Protein AF-A0A151SMN3-F1 (afdb_monomer)

Structure (mmCIF, N/CA/C/O backbone):
data_AF-A0A151SMN3-F1
#
_entry.id   AF-A0A151SMN3-F1
#
loop_
_atom_site.group_PDB
_atom_site.id
_atom_site.type_symbol
_atom_site.label_atom_id
_atom_site.label_alt_id
_atom_site.label_comp_id
_atom_site.label_asym_id
_atom_site.label_entity_id
_atom_site.label_seq_id
_atom_site.pdbx_PDB_ins_code
_atom_site.Cartn_x
_atom_site.Cartn_y
_atom_site.Cartn_z
_atom_site.occupancy
_atom_site.B_iso_or_equiv
_atom_site.auth_seq_id
_atom_site.auth_comp_id
_atom_site.auth_asym_id
_atom_site.auth_atom_id
_atom_site.pdbx_PDB_model_num
ATOM 1 N N . ASN A 1 1 ? -22.830 2.920 12.250 1.00 57.88 1 ASN A N 1
ATOM 2 C CA . ASN A 1 1 ? -21.713 2.171 11.629 1.00 57.88 1 ASN A CA 1
ATOM 3 C C . ASN A 1 1 ? -22.009 1.793 10.177 1.00 57.88 1 ASN A C 1
ATOM 5 O O . ASN A 1 1 ? -22.128 0.619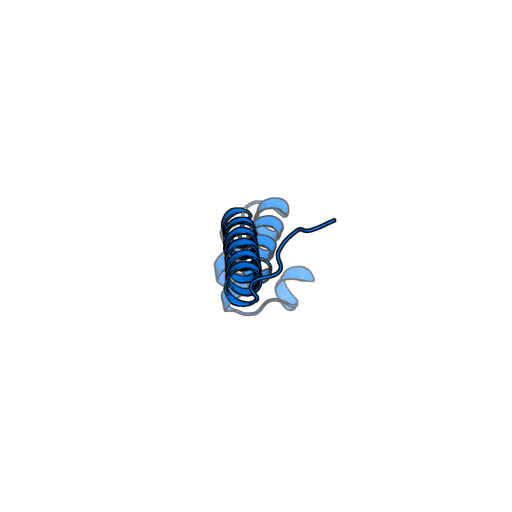 9.855 1.00 57.88 1 ASN A O 1
ATOM 9 N N . ILE A 1 2 ? -22.135 2.781 9.282 1.00 64.44 2 ILE A N 1
ATOM 10 C CA . ILE A 1 2 ? -22.396 2.521 7.849 1.00 64.44 2 ILE A CA 1
ATOM 11 C C . ILE A 1 2 ? -21.122 2.019 7.147 1.00 64.44 2 ILE A C 1
ATOM 13 O O . ILE A 1 2 ? -21.184 1.089 6.355 1.00 64.44 2 ILE A O 1
ATOM 17 N N . ILE A 1 3 ? -19.957 2.563 7.516 1.00 64.19 3 ILE A N 1
ATOM 18 C CA . ILE A 1 3 ? -18.670 2.260 6.870 1.00 64.19 3 ILE A CA 1
ATOM 19 C C . ILE A 1 3 ? -18.251 0.795 7.088 1.00 64.19 3 ILE A C 1
ATOM 21 O O . ILE A 1 3 ? -17.820 0.141 6.150 1.00 64.19 3 ILE A O 1
ATOM 25 N N . THR A 1 4 ? -18.442 0.234 8.287 1.00 63.03 4 THR A N 1
ATOM 26 C CA . THR A 1 4 ? -18.036 -1.155 8.587 1.00 63.03 4 THR A CA 1
ATOM 27 C C . THR A 1 4 ? -18.931 -2.211 7.943 1.00 63.03 4 THR A C 1
ATOM 29 O O . THR A 1 4 ? -18.528 -3.361 7.848 1.00 63.03 4 THR A O 1
ATOM 32 N N . SER A 1 5 ? -20.146 -1.844 7.528 1.00 67.50 5 SER A N 1
ATOM 33 C CA . SER A 1 5 ? -21.119 -2.784 6.952 1.00 67.50 5 SER A CA 1
ATOM 34 C C . SER A 1 5 ? -20.874 -3.047 5.460 1.00 67.50 5 SER A C 1
ATOM 36 O O . SER A 1 5 ? -21.449 -3.976 4.906 1.00 67.50 5 SER A O 1
ATOM 38 N N . ALA A 1 6 ? -20.038 -2.224 4.816 1.00 73.06 6 ALA A N 1
ATOM 39 C CA . ALA A 1 6 ? -19.673 -2.336 3.404 1.00 73.06 6 ALA A CA 1
ATOM 40 C C . ALA A 1 6 ? -18.292 -2.983 3.178 1.00 73.06 6 ALA A C 1
ATOM 42 O O . ALA A 1 6 ? -17.909 -3.202 2.033 1.00 73.06 6 ALA A O 1
ATOM 43 N N . LEU A 1 7 ? -17.543 -3.262 4.251 1.00 77.88 7 LEU A N 1
ATOM 44 C CA . LEU A 1 7 ? -16.194 -3.822 4.176 1.00 77.88 7 LEU A CA 1
ATOM 45 C C . LEU A 1 7 ? -16.230 -5.347 4.173 1.00 77.88 7 LEU A C 1
ATOM 47 O O . LEU A 1 7 ? -17.038 -5.971 4.865 1.00 77.88 7 LEU A O 1
ATOM 51 N N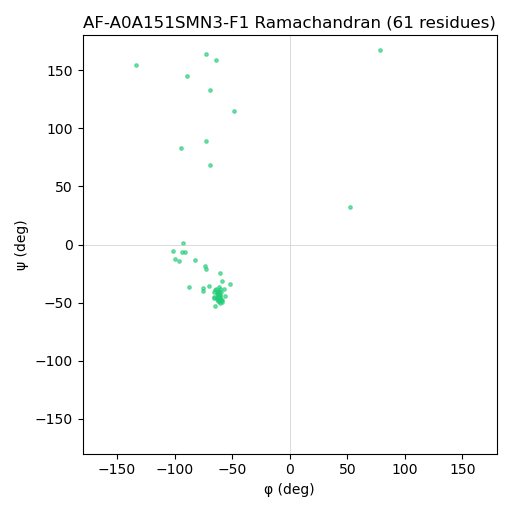 . SER A 1 8 ? -15.301 -5.948 3.436 1.00 82.25 8 SER A N 1
ATOM 52 C CA . SER A 1 8 ? -15.026 -7.373 3.577 1.00 82.25 8 SER A CA 1
ATOM 53 C C . SER A 1 8 ? -14.480 -7.689 4.979 1.00 82.25 8 SER A C 1
ATOM 55 O O . SER A 1 8 ? -13.943 -6.825 5.677 1.00 82.25 8 SER A O 1
ATOM 57 N N . ILE A 1 9 ? -14.595 -8.952 5.399 1.00 82.25 9 ILE A N 1
ATOM 58 C CA . ILE A 1 9 ? -14.081 -9.418 6.700 1.00 82.25 9 ILE A CA 1
ATOM 59 C C . ILE A 1 9 ? -12.572 -9.135 6.832 1.00 82.25 9 ILE A C 1
ATOM 61 O O . ILE A 1 9 ? -12.121 -8.724 7.899 1.00 82.25 9 ILE A O 1
ATOM 65 N N . ASP A 1 10 ? -11.806 -9.297 5.750 1.00 82.12 10 ASP A N 1
ATOM 66 C CA . ASP A 1 10 ? -10.368 -8.997 5.715 1.00 82.12 10 ASP A CA 1
ATOM 67 C C . ASP A 1 10 ? -10.082 -7.512 5.976 1.00 82.12 10 ASP A C 1
ATOM 69 O O . ASP A 1 10 ? -9.280 -7.162 6.845 1.00 82.12 10 ASP A O 1
ATOM 73 N N . GLU A 1 11 ? -10.796 -6.623 5.284 1.00 81.06 11 GLU A N 1
ATOM 74 C CA . GLU A 1 11 ? -10.650 -5.182 5.478 1.00 81.06 11 GLU A CA 1
ATOM 75 C C . GLU A 1 11 ? -11.015 -4.770 6.898 1.00 81.06 1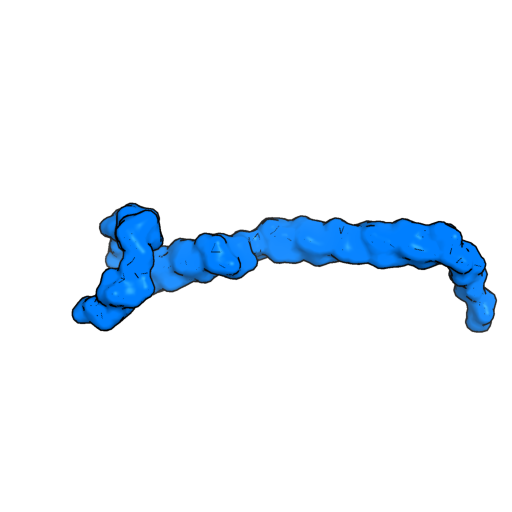1 GLU A C 1
ATOM 77 O O . GLU A 1 11 ? -10.294 -3.976 7.501 1.00 81.06 11 GLU A O 1
ATOM 82 N N . PHE A 1 12 ? -12.080 -5.349 7.460 1.00 83.44 12 PHE A N 1
ATOM 83 C CA . PHE A 1 12 ? -12.470 -5.104 8.843 1.00 83.44 12 PHE A CA 1
ATOM 84 C C . PHE A 1 12 ? -11.353 -5.483 9.822 1.00 83.44 12 PHE A C 1
ATOM 86 O O . PHE A 1 12 ? -10.996 -4.671 10.676 1.00 83.44 12 PHE A O 1
ATOM 93 N N . PHE A 1 13 ? -10.753 -6.671 9.686 1.00 85.62 13 PHE A N 1
ATOM 94 C CA . PHE A 1 13 ? -9.635 -7.075 10.544 1.00 85.62 13 PHE A CA 1
ATOM 95 C C . PHE A 1 13 ? -8.438 -6.135 10.412 1.00 85.62 13 PHE A C 1
ATOM 97 O O . PHE A 1 13 ? -7.810 -5.796 11.417 1.00 85.62 13 PHE A O 1
ATOM 104 N N . ARG A 1 14 ? -8.157 -5.652 9.202 1.00 84.56 14 ARG A N 1
ATOM 105 C CA . ARG A 1 14 ? -7.030 -4.751 8.936 1.00 84.56 14 ARG A CA 1
ATOM 106 C C . ARG A 1 14 ? -7.219 -3.358 9.523 1.00 84.56 14 ARG A C 1
ATOM 108 O O . ARG A 1 14 ? -6.249 -2.793 10.018 1.00 84.56 14 ARG A O 1
ATOM 115 N N . ILE A 1 15 ? -8.443 -2.830 9.530 1.00 86.19 15 ILE A N 1
ATOM 116 C CA . ILE A 1 15 ? -8.736 -1.517 10.128 1.00 86.19 15 ILE A CA 1
ATOM 117 C C . ILE A 1 15 ? -9.150 -1.595 11.605 1.00 86.19 15 ILE A C 1
ATOM 119 O O . ILE A 1 15 ? -9.306 -0.561 12.249 1.00 86.19 15 ILE A O 1
ATOM 123 N N . SER A 1 16 ? -9.331 -2.801 12.158 1.00 85.81 16 SER A N 1
ATOM 124 C CA . SER A 1 16 ? -9.848 -3.012 13.523 1.00 85.81 16 SER A CA 1
ATOM 125 C C . SER A 1 16 ? -8.979 -2.394 14.623 1.00 85.81 16 SER A C 1
ATOM 127 O O . SER A 1 16 ? -9.479 -2.086 15.702 1.00 85.81 16 SER A O 1
ATOM 129 N N . GLN A 1 17 ? -7.687 -2.197 14.345 1.00 85.88 17 GLN A N 1
ATOM 130 C CA . GLN A 1 17 ? -6.715 -1.600 15.265 1.00 85.88 17 GLN A CA 1
ATOM 131 C C . GLN A 1 17 ? -6.554 -0.082 15.080 1.00 85.88 17 GLN A C 1
ATOM 133 O O . GLN A 1 17 ? -5.852 0.561 15.862 1.00 85.88 17 GLN A O 1
ATOM 138 N N . CYS A 1 18 ? -7.182 0.507 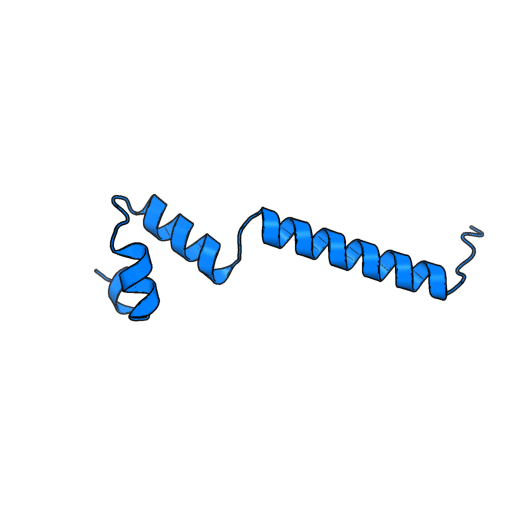14.056 1.00 91.44 18 CYS A N 1
ATOM 139 C CA . CYS A 1 18 ? -7.151 1.947 13.824 1.00 91.44 18 CYS A CA 1
ATOM 140 C C . CYS A 1 18 ? -7.952 2.671 14.914 1.00 91.44 18 CYS A C 1
ATOM 142 O O . CYS A 1 18 ? -9.085 2.306 15.224 1.00 91.44 18 CYS A O 1
ATOM 144 N N . LYS A 1 19 ? -7.379 3.732 15.486 1.00 91.31 19 LYS A N 1
ATOM 145 C CA . LYS A 1 19 ? -7.977 4.488 16.598 1.00 91.31 19 LYS A CA 1
ATOM 146 C C . LYS A 1 19 ? -8.740 5.720 16.123 1.00 91.31 19 LYS A C 1
ATOM 148 O O . LYS A 1 19 ? -9.502 6.307 16.888 1.00 91.31 19 LYS A O 1
ATOM 153 N N . SER A 1 20 ? -8.538 6.125 14.871 1.00 91.50 20 SER A N 1
ATOM 154 C CA . SER A 1 20 ? -9.161 7.302 14.272 1.00 91.50 20 SER A CA 1
ATOM 155 C C . SER A 1 20 ? -9.736 7.019 12.885 1.00 91.50 20 SER A C 1
ATOM 157 O O . SER A 1 20 ? -9.250 6.164 12.145 1.00 91.50 20 SER A O 1
ATOM 159 N N . ALA A 1 21 ? -10.743 7.804 12.491 1.00 88.06 21 ALA A N 1
ATOM 160 C CA . ALA A 1 21 ? -11.306 7.749 11.141 1.00 88.06 21 ALA A CA 1
ATOM 161 C C . ALA A 1 21 ? -10.254 8.029 10.051 1.00 88.06 21 ALA A C 1
ATOM 163 O O . ALA A 1 21 ? -10.327 7.458 8.966 1.00 88.06 21 ALA A O 1
ATOM 164 N N . LYS A 1 22 ? -9.249 8.863 10.356 1.00 90.50 22 LYS A N 1
ATOM 165 C CA . LYS A 1 22 ? -8.130 9.140 9.451 1.00 90.50 22 LYS A CA 1
ATOM 166 C C . LYS A 1 22 ? -7.269 7.900 9.219 1.00 90.50 22 LYS A C 1
ATOM 168 O O . LYS A 1 22 ? -6.956 7.601 8.078 1.00 90.50 22 LYS A O 1
ATOM 173 N N . GLU A 1 23 ? -6.930 7.154 10.269 1.00 89.75 23 GLU A N 1
ATOM 174 C CA . GLU A 1 23 ? -6.158 5.911 10.125 1.00 89.75 23 GLU A CA 1
ATOM 175 C C . GLU A 1 23 ? -6.924 4.841 9.341 1.00 89.75 23 GLU A C 1
ATOM 177 O O . GLU A 1 23 ? -6.329 4.143 8.520 1.00 89.75 23 GLU A O 1
ATOM 182 N N . VAL A 1 24 ? -8.242 4.739 9.550 1.00 90.06 24 VAL A N 1
ATOM 183 C CA . VAL A 1 24 ? -9.104 3.855 8.751 1.00 90.06 24 VAL A CA 1
ATOM 184 C C . VAL A 1 24 ? -9.047 4.254 7.274 1.00 90.06 24 VAL A C 1
ATOM 186 O O . VAL A 1 24 ? -8.791 3.404 6.423 1.00 90.06 24 VAL A O 1
ATOM 189 N N . TRP A 1 25 ? -9.241 5.542 6.969 1.00 89.00 25 TRP A N 1
ATOM 190 C CA . TRP A 1 25 ? -9.195 6.056 5.598 1.00 89.00 25 TRP A CA 1
ATOM 191 C C . TRP A 1 25 ? -7.826 5.842 4.940 1.00 89.00 25 TRP A C 1
ATOM 193 O O . TRP A 1 25 ? -7.759 5.286 3.847 1.00 89.00 25 TRP A O 1
ATOM 203 N N . ASP A 1 26 ? -6.737 6.205 5.623 1.00 88.62 26 ASP A N 1
ATOM 204 C CA . ASP A 1 26 ? -5.366 6.053 5.124 1.00 88.62 26 ASP A CA 1
ATOM 205 C C . ASP A 1 26 ? -5.050 4.572 4.825 1.00 88.62 26 ASP A C 1
ATOM 207 O O . ASP A 1 26 ? -4.464 4.251 3.788 1.00 88.62 26 ASP A O 1
ATOM 211 N N . THR A 1 27 ? -5.498 3.649 5.687 1.00 89.19 27 THR A N 1
ATOM 212 C CA . THR A 1 27 ? -5.311 2.199 5.499 1.00 89.19 27 THR A CA 1
ATOM 213 C C . THR A 1 27 ? -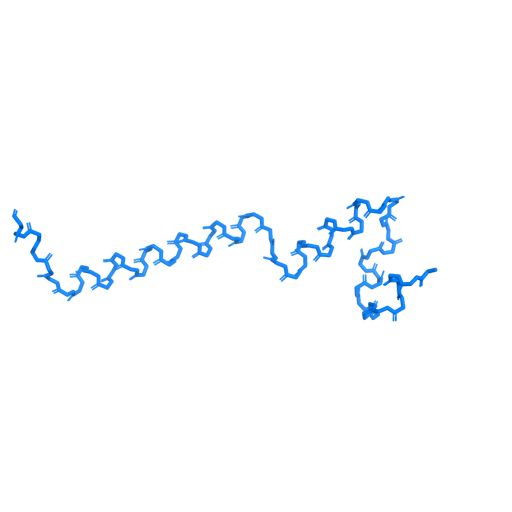6.079 1.682 4.286 1.00 89.19 27 THR A C 1
ATOM 215 O O . THR A 1 27 ? -5.521 0.941 3.470 1.00 89.19 27 THR A O 1
ATOM 218 N N . LEU A 1 28 ? -7.344 2.079 4.126 1.00 86.44 28 LEU A N 1
ATOM 219 C CA . LEU A 1 28 ? -8.151 1.702 2.961 1.00 86.44 28 LEU A CA 1
ATOM 220 C C . LEU A 1 28 ? -7.546 2.261 1.666 1.00 86.44 28 LEU A C 1
ATOM 222 O O . LEU A 1 28 ? -7.408 1.532 0.686 1.00 86.44 28 LEU A O 1
ATOM 226 N N . GLN A 1 29 ? -7.094 3.514 1.680 1.00 86.19 29 GLN A N 1
ATOM 227 C CA . GLN A 1 29 ? -6.466 4.154 0.527 1.00 86.19 29 GLN A CA 1
ATOM 228 C C . GLN A 1 29 ? -5.177 3.430 0.108 1.00 86.19 29 GLN A C 1
ATOM 230 O O . GLN A 1 29 ? -4.997 3.114 -1.067 1.00 86.19 29 GLN A O 1
ATOM 235 N N . VAL A 1 30 ? -4.298 3.101 1.062 1.00 86.44 30 VAL A N 1
ATOM 236 C CA . VAL A 1 30 ? -3.067 2.333 0.792 1.00 86.44 30 VAL A CA 1
ATOM 237 C C . VAL A 1 30 ? -3.377 0.942 0.238 1.00 86.44 30 VAL A C 1
ATOM 239 O O . VAL A 1 30 ? -2.659 0.456 -0.633 1.00 86.44 30 VAL A O 1
ATOM 242 N N . THR A 1 31 ? -4.442 0.307 0.722 1.00 84.69 31 THR A N 1
ATOM 243 C CA . THR A 1 31 ? -4.865 -1.029 0.281 1.00 84.69 31 THR A CA 1
ATOM 244 C C . THR A 1 31 ? -5.291 -1.051 -1.176 1.00 84.69 31 THR A C 1
ATOM 246 O O . THR A 1 31 ? -4.827 -1.891 -1.942 1.00 84.69 31 THR A O 1
ATOM 249 N N . HIS A 1 32 ? -6.209 -0.157 -1.534 1.00 82.69 32 HIS A N 1
ATOM 250 C CA . HIS A 1 32 ? -6.900 -0.206 -2.819 1.00 82.69 32 HIS A CA 1
ATOM 251 C C . HIS A 1 32 ? -6.129 0.524 -3.909 1.00 82.69 32 HIS A C 1
ATOM 253 O O . HIS A 1 32 ? -6.081 0.074 -5.051 1.00 82.69 32 HIS A O 1
ATOM 259 N N . GLU A 1 33 ? -5.481 1.633 -3.563 1.00 84.25 33 GLU A N 1
ATOM 260 C CA . GLU A 1 33 ? -4.752 2.451 -4.531 1.00 84.25 33 GLU A CA 1
ATOM 261 C C . GLU A 1 33 ? -3.239 2.197 -4.529 1.00 84.25 33 GLU A C 1
ATOM 263 O O . GLU A 1 33 ? -2.530 2.663 -5.428 1.00 84.25 33 GLU A O 1
ATOM 268 N N . GLY A 1 34 ? -2.729 1.486 -3.521 1.00 80.69 34 GLY A N 1
ATOM 269 C CA . GLY A 1 34 ? -1.299 1.337 -3.274 1.00 80.69 34 GLY A CA 1
ATOM 270 C C . GLY A 1 34 ? -0.669 2.563 -2.602 1.00 80.69 34 GLY A C 1
ATOM 271 O O . GLY A 1 34 ? -1.238 3.655 -2.538 1.00 80.69 34 GLY A O 1
ATOM 272 N N . THR A 1 35 ? 0.558 2.395 -2.107 1.00 85.94 35 THR A N 1
ATOM 273 C CA . THR A 1 35 ? 1.340 3.488 -1.509 1.00 85.94 35 THR A CA 1
ATOM 274 C C . THR A 1 35 ? 1.854 4.468 -2.568 1.00 85.94 35 THR A C 1
ATOM 276 O O . THR A 1 35 ? 1.935 4.151 -3.760 1.00 85.94 35 THR A O 1
ATOM 279 N N . SER A 1 36 ? 2.277 5.661 -2.135 1.00 86.56 36 SER A N 1
ATOM 280 C CA . SER A 1 36 ? 2.984 6.624 -2.993 1.00 86.56 36 SER A CA 1
ATOM 281 C C . SER A 1 36 ? 4.188 6.005 -3.705 1.00 86.56 36 SER A C 1
ATOM 283 O O . SER A 1 36 ? 4.466 6.350 -4.853 1.00 86.56 36 SER A O 1
ATOM 285 N N . ASP A 1 37 ? 4.870 5.068 -3.053 1.00 86.25 37 ASP A N 1
ATOM 286 C CA . ASP A 1 37 ? 6.067 4.419 -3.582 1.00 86.25 37 ASP A CA 1
ATOM 287 C C . ASP A 1 37 ? 5.724 3.398 -4.661 1.00 86.25 37 ASP A C 1
ATOM 289 O O . ASP A 1 37 ? 6.377 3.371 -5.702 1.00 86.25 37 ASP A O 1
ATOM 293 N N . VAL A 1 38 ? 4.644 2.628 -4.481 1.00 85.25 38 VAL A N 1
ATOM 294 C CA . VAL A 1 38 ? 4.118 1.738 -5.529 1.00 85.25 38 VAL A CA 1
ATOM 295 C C . VAL A 1 38 ? 3.668 2.555 -6.740 1.00 85.25 38 VAL A C 1
ATOM 297 O O . VAL A 1 38 ? 4.023 2.223 -7.872 1.00 85.25 38 VAL A O 1
ATOM 300 N N . LYS A 1 39 ? 2.945 3.662 -6.521 1.00 87.88 39 LYS A N 1
ATOM 301 C CA . LYS A 1 39 ? 2.522 4.575 -7.598 1.00 87.88 39 LYS A CA 1
ATOM 302 C C . LYS A 1 39 ? 3.733 5.167 -8.337 1.00 87.88 39 LYS A C 1
ATOM 304 O O . LYS A 1 39 ? 3.763 5.178 -9.568 1.00 87.88 39 LYS A O 1
ATOM 309 N N . ARG A 1 40 ? 4.764 5.601 -7.603 1.00 90.38 40 ARG A N 1
ATOM 310 C CA . ARG A 1 40 ? 6.024 6.122 -8.161 1.00 90.38 40 ARG A CA 1
AT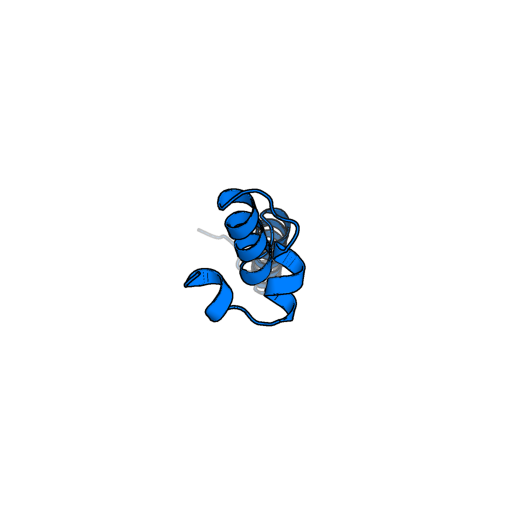OM 311 C C . ARG A 1 40 ? 6.778 5.052 -8.953 1.00 90.38 40 ARG A C 1
ATOM 313 O O . ARG A 1 40 ? 7.211 5.323 -10.068 1.00 90.38 40 ARG A O 1
ATOM 320 N N . SER A 1 41 ? 6.908 3.849 -8.401 1.00 91.56 41 SER A N 1
ATOM 321 C CA . SER A 1 41 ? 7.576 2.718 -9.047 1.00 91.56 41 SER A CA 1
ATOM 322 C C . SER A 1 41 ? 6.890 2.350 -10.363 1.00 91.56 41 SER A C 1
ATOM 324 O O . SER A 1 41 ? 7.557 2.309 -11.392 1.00 91.56 41 SER A O 1
ATOM 326 N N . ARG A 1 42 ? 5.553 2.227 -10.372 1.00 90.94 42 ARG A N 1
ATOM 327 C CA . ARG A 1 42 ? 4.772 1.998 -11.600 1.00 90.94 42 ARG A CA 1
ATOM 328 C C . ARG A 1 42 ? 5.028 3.072 -12.656 1.00 90.94 42 ARG A C 1
ATOM 330 O O . ARG A 1 42 ? 5.242 2.738 -13.815 1.00 90.94 42 ARG A O 1
ATOM 337 N N . LYS A 1 43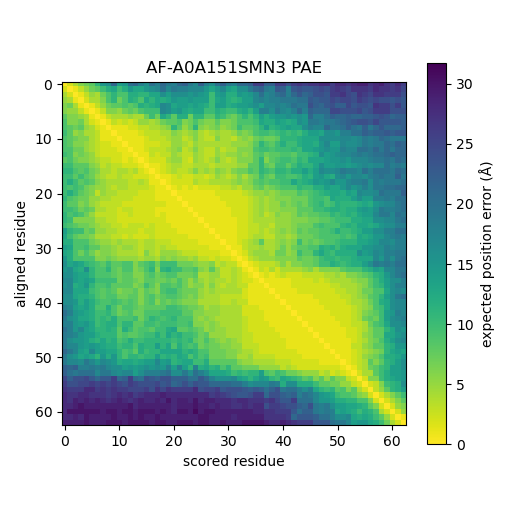 ? 5.066 4.352 -12.264 1.00 92.50 43 LYS A N 1
ATOM 338 C CA . LYS A 1 43 ? 5.389 5.452 -13.186 1.00 92.50 43 LYS A CA 1
ATOM 339 C C . LYS A 1 43 ? 6.793 5.305 -13.781 1.00 92.50 43 LYS A C 1
ATOM 341 O O . LYS A 1 43 ? 6.946 5.463 -14.986 1.00 92.50 43 LYS A O 1
ATOM 346 N N . HIS A 1 44 ? 7.803 5.001 -12.966 1.00 94.88 44 HIS A N 1
ATOM 347 C CA . HIS A 1 44 ? 9.164 4.781 -13.465 1.00 94.88 44 HIS A CA 1
ATOM 348 C C . HIS A 1 44 ? 9.248 3.591 -14.419 1.00 94.88 44 HIS A C 1
ATOM 350 O O . HIS A 1 44 ? 9.912 3.699 -15.446 1.00 94.88 44 HIS A O 1
ATOM 356 N N . TH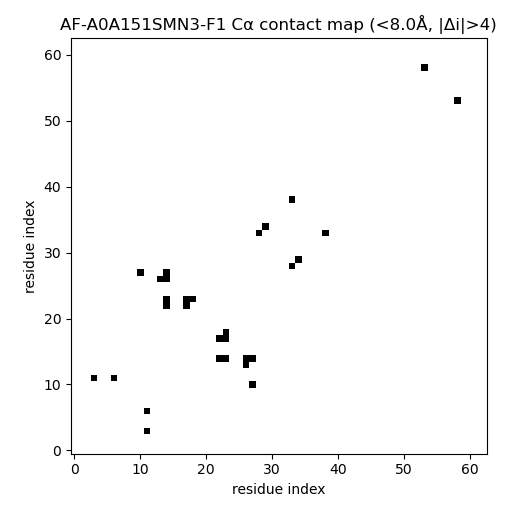R A 1 45 ? 8.557 2.491 -14.115 1.00 95.25 45 THR A N 1
ATOM 357 C CA . THR A 1 45 ? 8.475 1.334 -15.013 1.00 95.25 45 THR A CA 1
ATOM 358 C C . THR A 1 45 ? 7.888 1.730 -16.364 1.00 95.25 45 THR A C 1
ATOM 360 O O . THR A 1 45 ? 8.513 1.471 -17.385 1.00 95.25 45 THR A O 1
ATOM 363 N N . LEU A 1 46 ? 6.759 2.444 -16.375 1.00 94.12 46 LEU A N 1
ATOM 364 C CA . LEU A 1 46 ? 6.121 2.901 -17.614 1.00 94.12 46 LEU A CA 1
ATOM 365 C C . LEU A 1 46 ? 7.010 3.855 -18.424 1.00 94.12 46 LEU A C 1
ATOM 367 O O . LEU A 1 46 ? 7.074 3.739 -19.644 1.00 94.12 46 LEU A O 1
ATOM 371 N N . ILE A 1 47 ? 7.716 4.781 -17.764 1.00 94.50 47 ILE A N 1
ATOM 372 C CA . ILE A 1 47 ? 8.677 5.674 -18.435 1.00 94.50 47 ILE A CA 1
ATOM 373 C C . ILE A 1 47 ? 9.780 4.852 -19.099 1.00 94.50 47 ILE A C 1
ATOM 375 O O . ILE A 1 47 ? 10.081 5.063 -20.269 1.00 94.50 47 ILE A O 1
ATOM 379 N N . ARG A 1 48 ? 10.345 3.883 -18.374 1.00 92.50 48 ARG A N 1
ATOM 380 C CA . ARG A 1 48 ? 11.402 3.022 -18.902 1.00 92.50 48 ARG A CA 1
ATOM 381 C C 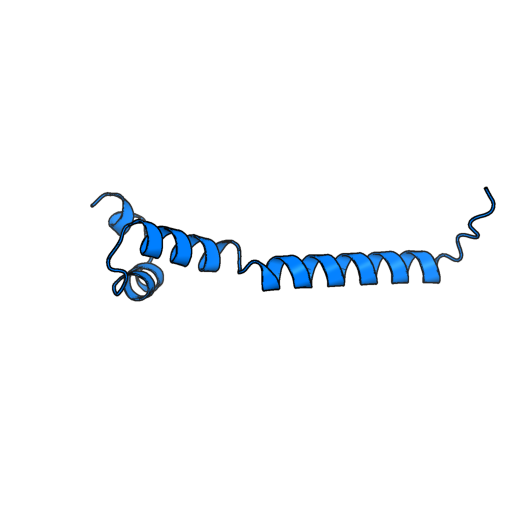. ARG A 1 48 ? 10.915 2.190 -20.087 1.00 92.50 48 ARG A C 1
ATOM 383 O O . ARG A 1 48 ? 11.628 2.072 -21.075 1.00 92.50 48 ARG A O 1
ATOM 390 N N . GLU A 1 49 ? 9.720 1.614 -20.005 1.00 92.12 49 GLU A N 1
ATOM 391 C CA . GLU A 1 49 ? 9.117 0.861 -21.112 1.00 92.12 49 GLU A CA 1
ATOM 392 C C . GLU A 1 49 ? 8.884 1.749 -22.340 1.00 92.12 49 GLU A C 1
ATOM 394 O O . GLU A 1 49 ? 9.188 1.339 -23.460 1.00 92.12 49 GLU A O 1
ATOM 399 N N . TYR A 1 50 ? 8.422 2.985 -22.134 1.00 90.38 50 TYR A N 1
ATOM 400 C CA . TYR A 1 50 ? 8.267 3.971 -23.201 1.00 90.38 50 TYR A CA 1
ATOM 401 C C . TYR A 1 50 ? 9.608 4.343 -23.853 1.00 90.38 50 TYR A C 1
ATOM 403 O O . TYR A 1 50 ? 9.718 4.346 -25.079 1.00 90.38 50 TYR A O 1
ATOM 411 N N . GLU A 1 51 ? 10.645 4.614 -23.058 1.00 90.62 51 GLU A N 1
ATOM 412 C CA . GLU A 1 51 ? 11.996 4.894 -23.560 1.00 90.62 51 GLU A CA 1
ATOM 413 C C . GLU A 1 51 ? 12.557 3.708 -24.353 1.00 90.62 51 GLU A C 1
ATOM 415 O O . GLU A 1 51 ? 13.083 3.897 -25.448 1.00 90.62 51 GLU A O 1
ATOM 420 N N . LEU A 1 52 ? 12.384 2.480 -23.855 1.00 88.38 52 LEU A N 1
ATOM 421 C CA . LEU A 1 52 ? 12.803 1.263 -24.553 1.00 88.38 52 LEU A CA 1
ATOM 422 C C . LEU A 1 52 ? 12.069 1.086 -25.887 1.00 88.38 52 LEU A C 1
ATOM 424 O O . LEU A 1 52 ? 12.694 0.725 -26.884 1.00 88.38 52 LEU A O 1
ATOM 428 N N . LEU A 1 53 ? 10.765 1.375 -25.937 1.00 84.38 53 LEU A N 1
ATOM 429 C CA . LEU A 1 53 ? 9.997 1.348 -27.182 1.00 84.38 53 LEU A CA 1
ATOM 430 C C . LEU A 1 53 ? 10.535 2.375 -28.193 1.00 84.38 53 LEU A C 1
ATOM 432 O O . LEU A 1 53 ? 10.748 2.033 -29.355 1.00 84.38 53 LEU A O 1
ATOM 436 N N . ARG A 1 54 ? 10.824 3.606 -27.746 1.00 76.81 54 ARG A N 1
ATOM 437 C CA . ARG A 1 54 ? 11.416 4.670 -28.581 1.00 76.81 54 ARG A CA 1
ATOM 438 C C . ARG A 1 54 ? 12.807 4.302 -29.097 1.00 76.81 54 ARG A C 1
ATOM 440 O O . ARG A 1 54 ? 13.103 4.536 -30.266 1.00 76.81 54 ARG A O 1
ATOM 447 N N . MET A 1 55 ? 13.648 3.707 -28.251 1.00 70.88 55 MET A N 1
ATOM 448 C CA . MET A 1 55 ? 14.990 3.256 -28.633 1.00 70.88 55 MET A CA 1
ATOM 449 C C . MET A 1 55 ? 14.938 2.132 -29.676 1.00 70.88 55 MET A C 1
ATOM 451 O O . MET A 1 55 ? 15.719 2.147 -30.625 1.00 70.88 55 MET A O 1
ATOM 455 N N . ASN A 1 56 ? 13.985 1.204 -29.552 1.00 65.44 56 ASN A N 1
ATOM 456 C CA . ASN A 1 56 ? 13.793 0.111 -30.510 1.00 65.44 56 ASN A CA 1
ATOM 457 C C . ASN A 1 56 ? 13.194 0.568 -31.851 1.00 65.44 56 ASN A C 1
ATOM 459 O O . ASN A 1 56 ? 13.338 -0.135 -32.850 1.00 65.44 56 ASN A O 1
ATOM 463 N N . HIS A 1 57 ? 12.529 1.726 -31.898 1.00 60.16 57 HIS A N 1
ATOM 464 C CA . HIS A 1 57 ? 11.950 2.275 -33.127 1.00 60.16 57 HIS A CA 1
ATOM 465 C C . HIS A 1 57 ? 12.847 3.245 -33.893 1.00 60.16 57 HIS A C 1
ATOM 467 O O . HIS A 1 57 ? 12.436 3.702 -34.956 1.00 60.16 57 HIS A O 1
ATOM 473 N N . GLY A 1 58 ? 14.079 3.506 -33.436 1.00 62.97 58 GLY A N 1
ATOM 474 C CA . GLY A 1 58 ? 15.056 4.265 -34.223 1.00 62.97 58 GLY A CA 1
ATOM 475 C C . GLY A 1 58 ? 14.510 5.602 -34.728 1.00 62.97 58 GLY A C 1
ATOM 476 O O . GLY A 1 58 ? 14.858 6.038 -35.823 1.00 62.97 58 GLY A O 1
ATOM 477 N N . GLU A 1 59 ? 13.624 6.243 -33.964 1.00 59.44 59 GLU A N 1
ATOM 478 C CA . GLU A 1 59 ? 13.134 7.568 -34.309 1.00 59.44 59 GLU A CA 1
ATOM 479 C C . GLU A 1 59 ? 14.268 8.548 -34.034 1.00 59.44 59 GLU A C 1
ATOM 481 O O . GLU A 1 59 ? 14.425 9.072 -32.929 1.00 59.44 59 GLU A O 1
ATOM 486 N N . SER A 1 60 ? 15.098 8.744 -35.061 1.00 56.44 60 SER A N 1
ATOM 487 C CA . SER A 1 60 ? 15.989 9.884 -35.156 1.00 56.44 60 SER A CA 1
ATOM 488 C C . SER A 1 60 ? 15.147 11.117 -34.852 1.00 56.44 60 SER A C 1
ATOM 490 O O . SER A 1 60 ? 14.200 11.424 -35.579 1.00 56.44 60 SER A O 1
ATOM 492 N N . MET A 1 61 ? 15.454 11.797 -33.747 1.00 58.94 61 MET A N 1
ATOM 493 C CA . MET A 1 61 ? 14.981 13.155 -33.505 1.00 58.94 61 MET A CA 1
ATOM 494 C C . MET A 1 61 ? 15.691 14.076 -34.506 1.00 58.94 61 MET A C 1
ATOM 496 O O . MET A 1 61 ? 16.567 14.847 -34.138 1.00 58.94 61 MET A O 1
ATOM 500 N N . LEU A 1 62 ? 15.371 13.934 -35.790 1.00 47.16 62 LEU A N 1
ATOM 501 C CA . LEU A 1 62 ? 15.609 14.952 -36.798 1.00 47.16 62 LEU A CA 1
ATOM 502 C C . LEU A 1 62 ? 14.309 15.746 -36.901 1.00 47.16 62 LEU A C 1
ATOM 504 O O . LEU A 1 62 ? 13.434 15.443 -37.710 1.00 47.16 62 LEU A O 1
ATOM 508 N N . GLY A 1 63 ? 14.183 16.701 -35.982 1.00 41.91 63 GLY A N 1
ATOM 509 C CA . GLY A 1 63 ? 13.427 17.931 -36.176 1.00 41.91 63 GLY A CA 1
ATOM 510 C C . GLY A 1 63 ? 14.422 19.052 -36.415 1.00 41.91 63 GLY A C 1
ATOM 511 O O . GLY A 1 63 ? 15.418 19.089 -35.657 1.00 41.91 63 GLY A O 1
#

Foldseek 3Di:
DVVLVPDDPVLCVQCVPPPDPVSSVVSVCCVPVNDPVVVVVVVVVVVVVVVVVVVVVPPPPPD

Secondary structure (DSSP, 8-state):
--GGGSS-HHHHHHHTT--SHHHHHHHHHHHHH--HHHHHHHHHHHHHHHHHHHHHTT-----

InterPro domains:
  IPR061502 Copia/RE1/RE2-like, N-terminal domain [PF14223] (2-62)

Solvent-accessible surface area (backbone atoms only — not comparable to full-atom values): 3856 Å² total; per-residue (Å²): 121,72,74,70,72,74,48,54,74,68,56,47,63,71,42,66,79,46,91,44,73,64,52,38,50,52,51,51,45,36,68,77,70,42,45,74,63,55,53,50,50,53,50,52,50,52,52,50,53,50,52,52,52,50,63,75,62,67,69,71,85,80,123

pLDDT: mean 81.15, std 12.53, range [41.91, 95.25]

Mean predicted aligned error: 10.6 Å

Sequence (63 aa):
NIITSALSIDEFFRISQCKSAKEVWDTLQVTHEGTSDVKRSRKHTLIREYELLRMNHGESMLG

Radius of gyration: 20.22 Å; Cα contacts (8 Å, |Δi|>4): 15; chains: 1; bounding box: 38×27×53 Å

Organism: Cajanus cajan (NCBI:txid3821)